Protein AF-A0A7X8CKT9-F1 (afdb_monomer_lite)

Structure (mmCIF, N/CA/C/O backbone):
data_AF-A0A7X8CKT9-F1
#
_entry.id   AF-A0A7X8CKT9-F1
#
loop_
_atom_site.group_PDB
_atom_site.id
_atom_site.type_symbol
_atom_site.label_atom_id
_atom_site.label_alt_id
_atom_site.label_comp_id
_atom_site.label_asym_id
_atom_site.label_entity_id
_atom_site.label_seq_id
_atom_site.pdbx_PDB_ins_code
_atom_site.Cartn_x
_atom_site.Cartn_y
_atom_site.Cartn_z
_atom_site.occupancy
_atom_site.B_iso_or_equiv
_atom_site.auth_seq_id
_atom_site.auth_comp_id
_atom_site.auth_asym_id
_atom_site.auth_atom_id
_atom_site.pdbx_PDB_model_num
ATOM 1 N N . MET A 1 1 ? -47.509 5.302 23.710 1.00 41.81 1 MET A N 1
ATOM 2 C CA . MET A 1 1 ? -47.074 4.457 22.577 1.00 41.81 1 MET A CA 1
ATOM 3 C C . MET A 1 1 ? -45.612 4.767 22.281 1.00 41.81 1 MET A C 1
ATOM 5 O O . MET A 1 1 ? -45.309 5.883 21.890 1.00 41.81 1 MET A O 1
ATOM 9 N N . LYS A 1 2 ? -44.707 3.824 22.575 1.00 37.41 2 LYS A N 1
ATOM 10 C CA . LYS A 1 2 ? -43.272 3.888 22.249 1.00 37.41 2 LYS A CA 1
ATOM 11 C C . LYS A 1 2 ? -43.080 3.537 20.775 1.00 37.41 2 LYS A C 1
ATOM 13 O O . LYS A 1 2 ? -43.557 2.476 20.388 1.00 37.41 2 LYS A O 1
ATOM 18 N N . LYS A 1 3 ? -42.299 4.315 20.022 1.00 42.06 3 LYS A N 1
ATOM 19 C CA . LYS A 1 3 ? -41.319 3.765 19.072 1.00 42.06 3 LYS A CA 1
ATOM 20 C C . LYS A 1 3 ? -40.050 4.603 19.148 1.00 42.06 3 LYS A C 1
ATOM 22 O O . LYS A 1 3 ? -40.087 5.823 19.230 1.00 42.06 3 LYS A O 1
ATOM 27 N N . ILE A 1 4 ? -38.966 3.868 19.292 1.00 45.38 4 ILE A N 1
ATOM 28 C CA . ILE A 1 4 ? -37.686 4.237 19.869 1.00 45.38 4 ILE A CA 1
ATOM 29 C C . ILE A 1 4 ? -36.762 4.490 18.683 1.00 45.38 4 ILE A C 1
ATOM 31 O O . ILE A 1 4 ? -36.814 3.750 17.701 1.00 45.38 4 ILE A O 1
ATOM 35 N N . ILE A 1 5 ? -35.976 5.558 18.759 1.00 50.06 5 ILE A N 1
ATOM 36 C CA . ILE A 1 5 ? -35.013 5.973 17.740 1.00 50.06 5 ILE A CA 1
ATOM 37 C C . ILE A 1 5 ? -34.065 4.795 17.482 1.00 50.06 5 ILE A C 1
ATOM 39 O O . ILE A 1 5 ? -33.365 4.346 18.388 1.00 50.06 5 ILE A O 1
ATOM 43 N N . SER A 1 6 ? -34.088 4.265 16.258 1.00 43.44 6 SER A N 1
ATOM 44 C CA . SER A 1 6 ? -33.164 3.229 15.804 1.00 43.44 6 SER A CA 1
ATOM 45 C C . SER A 1 6 ? -31.809 3.887 15.547 1.00 43.44 6 SER A C 1
ATOM 47 O O . SER A 1 6 ? -31.491 4.303 14.438 1.00 43.44 6 SER A O 1
ATOM 49 N N . GLY A 1 7 ? -31.044 4.072 16.621 1.00 42.84 7 GLY A N 1
ATOM 50 C CA . GLY A 1 7 ? -29.620 4.350 16.539 1.00 42.84 7 GLY A CA 1
ATOM 51 C C . GLY A 1 7 ? -28.903 3.038 16.263 1.00 42.84 7 GLY A C 1
ATOM 52 O O . GLY A 1 7 ? -28.793 2.196 17.152 1.00 42.84 7 GLY A O 1
ATOM 53 N N . ILE A 1 8 ? -28.446 2.846 15.027 1.00 44.16 8 ILE A N 1
ATOM 54 C CA . ILE A 1 8 ? -27.506 1.778 14.692 1.00 44.16 8 ILE A CA 1
ATOM 55 C C . ILE A 1 8 ? -26.189 2.141 15.379 1.00 44.16 8 ILE A C 1
ATOM 57 O O . ILE A 1 8 ? -25.447 3.010 14.928 1.00 44.16 8 ILE A O 1
ATOM 61 N N . ALA A 1 9 ? -25.930 1.506 16.518 1.00 40.03 9 ALA A N 1
ATOM 62 C CA . ALA A 1 9 ? -24.627 1.523 17.154 1.00 40.03 9 ALA A CA 1
ATOM 63 C C . ALA A 1 9 ? -23.676 0.687 16.286 1.00 40.03 9 ALA A C 1
ATOM 65 O O . ALA A 1 9 ? -23.673 -0.541 16.356 1.00 40.03 9 ALA A O 1
ATOM 66 N N . VAL A 1 10 ? -22.896 1.350 15.433 1.00 43.81 10 VAL A N 1
ATOM 67 C CA . VAL A 1 10 ? -21.752 0.723 14.766 1.00 43.81 10 VAL A CA 1
ATOM 68 C C . VAL A 1 10 ? -20.686 0.517 15.837 1.00 43.81 10 VAL A C 1
ATOM 70 O O . VAL A 1 10 ? -20.044 1.464 16.291 1.00 43.81 10 VAL A O 1
ATOM 73 N N . ALA A 1 11 ? -20.551 -0.723 16.299 1.00 42.00 11 ALA A N 1
ATOM 74 C CA . ALA A 1 11 ? -19.509 -1.125 17.227 1.00 42.00 11 ALA A CA 1
ATOM 75 C C . ALA A 1 11 ? -18.151 -1.071 16.509 1.00 42.00 11 ALA A C 1
ATOM 77 O O . ALA A 1 11 ? -17.746 -2.014 15.835 1.00 42.00 11 ALA A O 1
ATOM 78 N N . LEU A 1 12 ? -17.456 0.059 16.639 1.00 37.75 12 LEU A N 1
ATOM 79 C CA . LEU A 1 12 ? -16.061 0.213 16.237 1.00 37.75 12 LEU A CA 1
ATOM 80 C C . LEU A 1 12 ? -15.189 -0.502 17.277 1.00 37.75 12 LEU A C 1
ATOM 82 O O . LEU A 1 12 ? -14.759 0.074 18.276 1.00 37.75 12 LEU A O 1
ATOM 86 N N . LEU A 1 13 ? -14.986 -1.803 17.070 1.00 35.91 13 LEU A N 1
ATOM 87 C CA . LEU A 1 13 ? -14.048 -2.602 17.849 1.00 35.91 13 LEU A CA 1
ATOM 88 C C . LEU A 1 13 ? -12.623 -2.256 17.389 1.00 35.91 13 LEU A C 1
ATOM 90 O O . LEU A 1 13 ? -12.049 -2.920 16.531 1.00 35.91 13 LEU A O 1
ATOM 94 N N . VAL A 1 14 ? -12.056 -1.183 17.941 1.00 39.97 14 VAL A N 1
ATOM 95 C CA . VAL A 1 14 ? -10.641 -0.836 17.755 1.00 39.97 14 VAL A CA 1
ATOM 96 C C . VAL A 1 14 ? -9.810 -1.814 18.581 1.00 39.97 14 VAL A C 1
ATOM 98 O O . VAL A 1 14 ? -9.536 -1.596 19.761 1.00 39.97 14 VAL A O 1
ATOM 101 N N . VAL A 1 15 ? -9.430 -2.935 17.972 1.00 40.66 15 VAL A N 1
ATOM 102 C CA . VAL A 1 15 ? -8.446 -3.847 18.554 1.00 40.66 15 VAL A CA 1
ATOM 103 C C . VAL A 1 15 ? -7.066 -3.227 18.335 1.00 40.66 15 VAL A C 1
ATOM 105 O O . VAL A 1 15 ? -6.437 -3.414 17.297 1.00 40.66 15 VAL A O 1
ATOM 108 N N . LEU A 1 16 ? -6.588 -2.477 19.330 1.00 36.25 16 LEU A N 1
ATOM 109 C CA . LEU A 1 16 ? -5.191 -2.051 19.459 1.00 36.25 16 LEU A CA 1
ATOM 110 C C . LEU A 1 16 ? -4.305 -3.283 19.721 1.00 36.25 16 LEU A C 1
ATOM 112 O O . LEU A 1 16 ? -3.798 -3.496 20.820 1.00 36.25 16 LEU A O 1
ATOM 116 N N . MET A 1 17 ? -4.124 -4.132 18.708 1.00 39.31 17 MET A N 1
ATOM 117 C CA . MET A 1 17 ? -3.050 -5.117 18.715 1.00 39.31 17 MET A CA 1
ATOM 118 C C . MET A 1 17 ? -1.755 -4.386 18.388 1.00 39.31 17 MET A C 1
ATOM 120 O O . MET A 1 17 ? -1.387 -4.195 17.230 1.00 39.31 17 MET A O 1
ATOM 124 N N . VAL A 1 18 ? -1.043 -4.001 19.444 1.00 42.16 18 VAL A N 1
ATOM 125 C CA . VAL A 1 18 ? 0.368 -3.617 19.393 1.00 42.16 18 VAL A CA 1
ATOM 126 C C . VAL A 1 18 ? 1.175 -4.885 19.082 1.00 42.16 18 VAL A C 1
ATOM 128 O O . VAL A 1 18 ? 1.842 -5.456 19.939 1.00 42.16 18 VAL A O 1
ATOM 131 N N . SER A 1 19 ? 1.032 -5.423 17.867 1.00 39.50 19 SER A N 1
ATOM 132 C CA . SER A 1 19 ? 1.784 -6.598 17.439 1.00 39.50 19 SER A CA 1
ATOM 133 C C . SER A 1 19 ? 3.228 -6.162 17.240 1.00 39.50 19 SER A C 1
ATOM 135 O O . SER A 1 19 ? 3.529 -5.445 16.286 1.00 39.50 19 SER A O 1
ATOM 137 N N . SER A 1 20 ? 4.100 -6.561 18.160 1.00 39.03 20 SER A N 1
ATOM 138 C CA . SER A 1 20 ? 5.540 -6.355 18.079 1.00 39.03 20 SER A CA 1
ATOM 139 C C . SER A 1 20 ? 6.050 -6.789 16.703 1.00 39.03 20 SER A C 1
ATOM 141 O O . SER A 1 20 ? 5.906 -7.948 16.313 1.00 39.03 20 SER A O 1
ATOM 143 N N . PHE A 1 21 ? 6.622 -5.847 15.956 1.00 41.81 21 PHE A N 1
ATOM 144 C CA . PHE A 1 21 ? 7.264 -6.084 14.667 1.00 41.81 21 PHE A CA 1
ATOM 145 C C . PHE A 1 21 ? 8.566 -6.879 14.869 1.00 41.81 21 PHE A C 1
ATOM 147 O O . PHE A 1 21 ? 9.662 -6.326 14.846 1.00 41.81 21 PHE A O 1
ATOM 154 N N . ALA A 1 22 ? 8.469 -8.185 15.112 1.00 38.22 22 ALA A N 1
ATOM 155 C CA . ALA A 1 22 ? 9.623 -9.077 15.099 1.00 38.22 22 ALA A CA 1
ATOM 156 C C . ALA A 1 22 ? 9.833 -9.598 13.668 1.00 38.22 22 ALA A C 1
ATOM 158 O O . ALA A 1 22 ? 9.347 -10.663 13.295 1.00 38.22 22 ALA A O 1
ATOM 159 N N . PHE A 1 23 ? 10.534 -8.818 12.841 1.00 44.97 23 PHE A N 1
ATOM 160 C CA . PHE A 1 23 ? 10.915 -9.235 11.492 1.00 44.97 23 PHE A CA 1
ATOM 161 C C . PHE A 1 23 ? 12.215 -10.043 11.516 1.00 44.97 23 PHE A C 1
ATOM 163 O O . PHE A 1 23 ? 13.302 -9.488 11.683 1.00 44.97 23 PHE A O 1
ATOM 170 N N . ALA A 1 24 ? 12.121 -11.346 11.252 1.00 37.41 24 ALA A N 1
ATOM 171 C CA . ALA A 1 24 ? 13.256 -12.121 10.769 1.00 37.41 24 ALA A CA 1
ATOM 172 C C . ALA A 1 24 ? 13.539 -11.709 9.311 1.00 37.41 24 ALA A C 1
ATOM 174 O O . ALA A 1 24 ? 12.88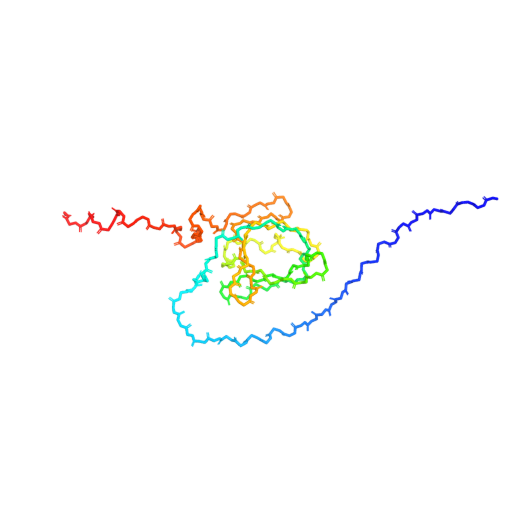7 -12.175 8.380 1.00 37.41 24 ALA A O 1
ATOM 175 N N . ARG A 1 25 ? 14.481 -10.781 9.101 1.00 42.09 25 ARG A N 1
ATOM 176 C CA . ARG A 1 25 ? 14.961 -10.417 7.758 1.00 42.09 25 ARG A CA 1
ATOM 177 C C . ARG A 1 25 ? 15.998 -11.452 7.313 1.00 42.09 25 ARG A C 1
ATOM 179 O O . ARG A 1 25 ? 17.133 -11.422 7.785 1.00 42.09 25 ARG A O 1
ATOM 186 N N . SER A 1 26 ? 15.613 -12.360 6.416 1.00 32.38 26 SER A N 1
ATOM 187 C CA . SER A 1 26 ? 16.568 -13.227 5.718 1.00 32.38 26 SER A CA 1
ATOM 188 C C . SER A 1 26 ? 17.513 -12.358 4.880 1.00 32.38 26 SER A C 1
ATOM 190 O O . SER A 1 26 ? 17.081 -11.622 3.993 1.00 32.38 26 SER A O 1
ATOM 192 N N . ARG A 1 27 ? 18.808 -12.389 5.213 1.00 44.75 27 ARG A N 1
ATOM 193 C CA . ARG A 1 27 ? 19.896 -11.825 4.404 1.00 44.75 27 ARG A CA 1
ATOM 194 C C . ARG A 1 27 ? 20.206 -12.825 3.290 1.00 44.75 27 ARG A C 1
ATOM 196 O O . ARG A 1 27 ? 20.921 -13.792 3.531 1.00 44.75 27 ARG A O 1
ATOM 203 N N . GLY A 1 28 ? 19.701 -12.580 2.089 1.00 32.78 28 GLY A N 1
ATOM 204 C CA . GLY A 1 28 ? 20.061 -13.361 0.909 1.00 32.78 28 GLY A CA 1
ATOM 205 C C . GLY A 1 28 ? 19.363 -12.840 -0.340 1.00 32.78 28 GLY A C 1
ATOM 206 O O . GLY A 1 28 ? 18.144 -12.812 -0.384 1.00 32.78 28 GLY A O 1
ATOM 207 N N . ASP A 1 29 ? 20.175 -12.442 -1.314 1.00 36.53 29 ASP A N 1
ATOM 208 C CA . ASP A 1 29 ? 19.874 -12.048 -2.694 1.00 36.53 29 ASP A CA 1
ATOM 209 C C . ASP A 1 29 ? 19.406 -10.613 -3.006 1.00 36.53 29 ASP A C 1
ATOM 211 O O . ASP A 1 29 ? 18.357 -10.097 -2.621 1.00 36.53 29 ASP A O 1
ATOM 215 N N . GLN A 1 30 ? 20.282 -9.953 -3.767 1.00 35.81 30 GLN A N 1
ATOM 216 C CA . GLN A 1 30 ? 20.227 -8.581 -4.244 1.00 35.81 30 GLN A CA 1
ATOM 217 C C . GLN A 1 30 ? 19.150 -8.407 -5.320 1.00 35.81 30 GLN A C 1
ATOM 219 O O . GLN A 1 30 ? 19.448 -8.336 -6.503 1.00 35.81 30 GLN A O 1
ATOM 224 N N . ASN A 1 31 ? 17.897 -8.244 -4.910 1.00 42.47 31 ASN A N 1
ATOM 225 C CA . ASN A 1 31 ? 16.926 -7.462 -5.668 1.00 42.47 31 ASN A CA 1
ATOM 226 C C . ASN A 1 31 ? 16.103 -6.652 -4.671 1.00 42.47 31 ASN A C 1
ATOM 228 O O . ASN A 1 31 ? 15.096 -7.127 -4.155 1.00 42.47 31 ASN A O 1
ATOM 232 N N . TYR A 1 32 ? 16.512 -5.406 -4.412 1.00 44.66 32 TYR A N 1
ATOM 233 C CA . TYR A 1 32 ? 15.867 -4.512 -3.433 1.00 44.66 32 TYR A CA 1
ATOM 234 C C . TYR A 1 32 ?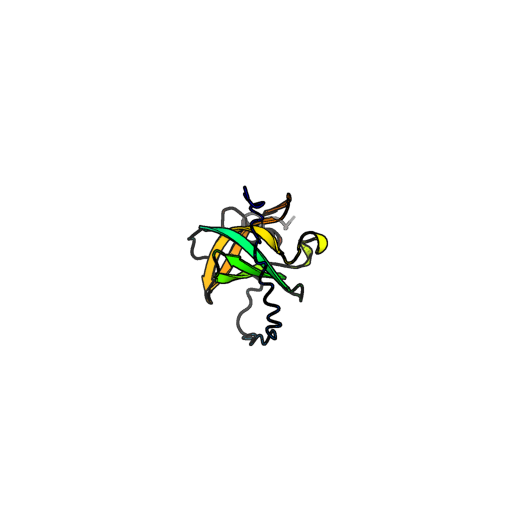 14.356 -4.269 -3.683 1.00 44.66 32 TYR A C 1
ATOM 236 O O . TYR A 1 32 ? 13.681 -3.690 -2.833 1.00 44.66 32 TYR A O 1
ATOM 244 N N . TYR A 1 33 ? 13.826 -4.726 -4.828 1.00 55.78 33 TYR A N 1
ATOM 245 C CA . TYR A 1 33 ? 12.438 -4.574 -5.276 1.00 55.78 33 TYR A CA 1
ATOM 246 C C . TYR A 1 33 ? 11.831 -5.860 -5.895 1.00 55.78 33 TYR A C 1
ATOM 248 O O . TYR A 1 33 ? 10.746 -5.806 -6.471 1.00 55.78 33 TYR A O 1
ATOM 256 N N . GLY A 1 34 ? 12.538 -6.999 -5.836 1.00 57.41 34 GLY A N 1
ATOM 257 C CA . GLY A 1 34 ? 12.354 -8.151 -6.735 1.00 57.41 34 GLY A CA 1
ATOM 258 C C . GLY A 1 34 ? 11.530 -9.314 -6.200 1.00 57.41 34 GLY A C 1
ATOM 259 O O . GLY A 1 34 ? 11.958 -10.459 -6.325 1.00 57.41 34 GLY A O 1
ATOM 260 N N . ARG A 1 35 ? 10.347 -9.054 -5.635 1.00 72.38 35 ARG A N 1
ATOM 261 C CA . ARG A 1 35 ? 9.379 -10.150 -5.484 1.00 72.38 35 ARG A CA 1
ATOM 262 C C . ARG A 1 35 ? 8.887 -10.544 -6.877 1.00 72.38 35 ARG A C 1
ATOM 264 O O . ARG A 1 35 ? 8.489 -9.675 -7.654 1.00 72.38 35 ARG A O 1
ATOM 271 N N . GLN A 1 36 ? 8.932 -11.836 -7.189 1.00 80.19 36 GLN A N 1
ATOM 272 C CA . GLN A 1 36 ? 8.411 -12.343 -8.452 1.00 80.19 36 GLN A CA 1
ATOM 273 C C . GLN A 1 36 ? 6.890 -12.176 -8.476 1.00 80.19 36 GLN A C 1
ATOM 275 O O . GLN A 1 36 ? 6.184 -12.677 -7.600 1.00 80.19 36 GLN A O 1
ATOM 280 N N . LEU A 1 37 ? 6.420 -11.443 -9.479 1.00 83.75 37 LEU A N 1
ATOM 281 C CA . LEU A 1 37 ? 5.007 -11.250 -9.767 1.00 83.75 37 LEU A CA 1
ATOM 282 C C . LEU A 1 37 ? 4.400 -12.551 -10.302 1.00 83.75 37 LEU A C 1
ATOM 284 O O . LEU A 1 37 ? 5.065 -13.314 -11.007 1.00 83.75 37 LEU A O 1
ATOM 288 N N . THR A 1 38 ? 3.143 -12.809 -9.955 1.00 86.19 38 THR A N 1
ATOM 289 C CA . THR A 1 38 ? 2.410 -14.008 -10.391 1.00 86.19 38 THR A CA 1
ATOM 290 C C . THR A 1 38 ? 1.615 -13.761 -11.675 1.00 86.19 38 THR A C 1
ATOM 292 O O . THR A 1 38 ? 1.241 -14.715 -12.352 1.00 86.19 38 THR A O 1
ATOM 295 N N . GLY A 1 39 ? 1.357 -12.491 -12.010 1.00 84.94 39 GLY A N 1
ATOM 296 C CA . GLY A 1 39 ? 0.482 -12.066 -13.102 1.00 84.94 39 GLY A CA 1
ATOM 297 C C . GLY A 1 39 ? -1.009 -12.181 -12.770 1.00 84.94 39 GLY A C 1
ATOM 298 O O . GLY A 1 39 ? -1.847 -11.979 -13.647 1.00 84.94 39 GLY A O 1
ATOM 299 N N . LYS A 1 40 ? -1.366 -12.519 -11.524 1.00 89.94 40 LYS A N 1
ATOM 300 C CA . LYS A 1 40 ? -2.758 -12.682 -11.092 1.00 89.94 40 LYS A CA 1
ATOM 301 C C . LYS A 1 40 ? -3.244 -11.426 -10.378 1.00 89.94 40 LYS A C 1
ATOM 303 O O . LYS A 1 40 ? -3.314 -11.380 -9.149 1.00 89.94 40 LYS A O 1
ATOM 308 N N . THR A 1 41 ? -3.613 -10.426 -11.169 1.00 94.12 41 THR A N 1
ATOM 309 C CA . THR A 1 41 ? -4.157 -9.167 -10.659 1.00 94.12 41 THR A CA 1
ATOM 310 C C . THR A 1 41 ? -5.546 -9.359 -10.050 1.00 94.12 41 THR A C 1
ATOM 312 O O . THR A 1 41 ? -6.393 -10.065 -10.600 1.00 94.12 41 THR A O 1
ATOM 315 N N . ILE A 1 42 ? -5.771 -8.720 -8.906 1.00 96.12 42 ILE A N 1
ATOM 316 C CA . ILE A 1 42 ? -7.033 -8.655 -8.178 1.00 96.12 42 ILE A CA 1
ATOM 317 C C . ILE A 1 42 ? -7.241 -7.245 -7.619 1.00 96.12 42 ILE A C 1
ATOM 319 O O . ILE A 1 42 ? -6.278 -6.550 -7.278 1.00 96.12 42 ILE A O 1
ATOM 323 N N . ASP A 1 43 ? -8.509 -6.878 -7.464 1.00 97.62 43 ASP A N 1
ATOM 324 C CA . ASP A 1 43 ? -8.930 -5.644 -6.810 1.00 97.62 43 ASP A CA 1
ATOM 325 C C . ASP A 1 43 ? -9.443 -5.949 -5.403 1.00 97.62 43 ASP A C 1
ATOM 327 O O . ASP A 1 43 ? -10.260 -6.851 -5.206 1.00 97.62 43 ASP A O 1
ATOM 331 N N . LEU A 1 44 ? -8.959 -5.196 -4.420 1.00 97.12 44 LEU A N 1
ATOM 332 C CA . LEU A 1 44 ? -9.350 -5.295 -3.019 1.00 97.12 44 LEU A CA 1
ATOM 333 C C . LEU A 1 44 ? -9.759 -3.915 -2.505 1.00 97.12 44 LEU A C 1
ATOM 335 O O . LEU A 1 44 ? -9.268 -2.884 -2.960 1.00 97.12 44 LEU A O 1
ATOM 339 N N . SER A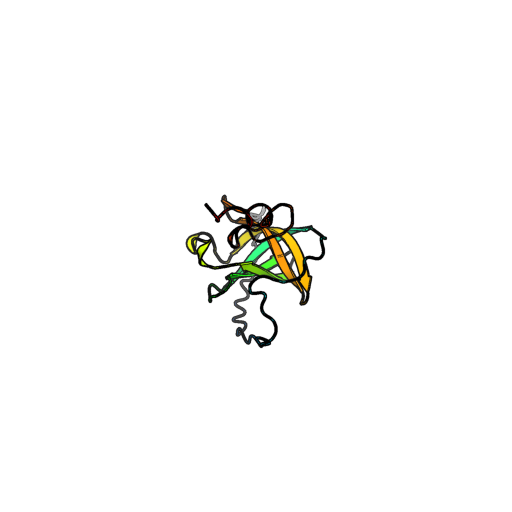 1 45 ? -10.644 -3.879 -1.519 1.00 97.25 45 SER A N 1
ATOM 340 C CA . SER A 1 45 ? -10.908 -2.672 -0.738 1.00 97.25 45 SER A CA 1
ATOM 341 C C . SER A 1 45 ? -10.949 -3.035 0.733 1.00 97.25 45 SER A C 1
ATOM 343 O O . SER A 1 45 ? -11.372 -4.128 1.098 1.00 97.25 45 SER A O 1
ATOM 345 N N . GLY A 1 46 ? -10.463 -2.135 1.574 1.00 97.06 46 GLY A N 1
ATOM 346 C CA . GLY A 1 46 ? -10.323 -2.414 2.990 1.00 97.06 46 GLY A CA 1
ATOM 347 C C . GLY A 1 46 ? -10.058 -1.170 3.814 1.00 97.06 46 GLY A C 1
ATOM 348 O O . GLY A 1 46 ? -10.159 -0.042 3.333 1.00 97.06 46 GLY A O 1
ATOM 349 N N . THR A 1 47 ? -9.723 -1.389 5.080 1.00 97.75 47 THR A N 1
ATOM 350 C CA . THR A 1 47 ? -9.429 -0.322 6.041 1.00 97.75 47 THR A CA 1
ATOM 351 C C . THR A 1 47 ? -8.018 -0.467 6.590 1.00 97.75 47 THR A C 1
ATOM 353 O O . THR A 1 47 ? -7.601 -1.560 6.970 1.00 97.75 47 THR A O 1
ATOM 356 N N . ILE A 1 48 ? -7.267 0.633 6.642 1.00 96.62 48 ILE A N 1
ATOM 357 C CA . ILE A 1 48 ? -5.899 0.641 7.170 1.00 96.62 48 ILE A CA 1
ATOM 358 C C . ILE A 1 48 ? -5.932 0.403 8.684 1.00 96.62 48 ILE A C 1
ATOM 360 O O . ILE A 1 48 ? -6.540 1.170 9.423 1.00 96.62 48 ILE A O 1
ATOM 364 N N . GLN A 1 49 ? -5.235 -0.627 9.154 1.00 97.00 49 GLN A N 1
ATOM 365 C CA . GLN A 1 49 ? -5.140 -0.990 10.572 1.00 97.00 49 GLN A CA 1
ATOM 366 C C . GLN A 1 49 ? -3.802 -0.584 11.199 1.00 97.00 49 GLN A C 1
ATOM 368 O O . GLN A 1 49 ? -3.738 -0.255 12.380 1.00 97.00 49 GLN A O 1
ATOM 373 N N . ALA A 1 50 ? -2.717 -0.602 10.421 1.00 94.44 50 ALA A N 1
ATOM 374 C CA . ALA A 1 50 ? -1.392 -0.192 10.878 1.00 94.44 50 ALA A CA 1
ATOM 375 C C . ALA A 1 50 ? -0.551 0.331 9.713 1.00 94.44 50 ALA A C 1
ATOM 377 O O . ALA A 1 50 ? -0.749 -0.086 8.571 1.00 94.44 50 ALA A O 1
ATOM 378 N N . ILE A 1 51 ? 0.397 1.217 10.020 1.00 92.38 51 ILE A N 1
ATOM 379 C CA . ILE A 1 51 ? 1.318 1.818 9.053 1.00 92.38 51 ILE A CA 1
ATOM 380 C C . ILE A 1 51 ? 2.724 1.792 9.656 1.00 92.38 51 ILE A C 1
ATOM 382 O O . ILE A 1 51 ? 2.922 2.267 10.774 1.00 92.38 51 ILE A O 1
ATOM 386 N N . ASP A 1 52 ? 3.689 1.257 8.915 1.00 90.56 52 ASP A N 1
ATOM 387 C CA . ASP A 1 52 ? 5.112 1.273 9.242 1.00 90.56 52 ASP A CA 1
ATOM 388 C C . ASP A 1 52 ? 5.874 2.042 8.154 1.00 90.56 52 ASP A C 1
ATOM 390 O O . ASP A 1 52 ? 5.962 1.617 7.001 1.00 90.56 52 ASP A O 1
ATOM 394 N N . PHE A 1 53 ? 6.421 3.198 8.534 1.00 85.94 53 PHE A N 1
ATOM 395 C CA . PHE A 1 53 ? 7.232 4.058 7.668 1.00 85.94 53 PHE A CA 1
ATOM 396 C C . PHE A 1 53 ? 8.739 3.769 7.774 1.00 85.94 53 PHE A C 1
ATOM 398 O O . PHE A 1 53 ? 9.548 4.525 7.227 1.00 85.94 53 PHE A O 1
ATOM 405 N N . THR A 1 54 ? 9.145 2.713 8.488 1.00 82.62 54 THR A N 1
ATOM 406 C CA . THR A 1 54 ? 10.555 2.368 8.692 1.00 82.62 54 THR A CA 1
ATOM 407 C C . THR A 1 54 ? 11.221 2.034 7.353 1.00 82.62 54 THR A C 1
ATOM 409 O O . THR A 1 54 ? 10.844 1.061 6.700 1.00 82.62 54 THR A O 1
ATOM 412 N N . PRO A 1 55 ? 12.260 2.778 6.927 1.00 75.31 55 PRO A N 1
ATOM 413 C CA . PRO A 1 55 ? 12.965 2.484 5.684 1.00 75.31 55 PRO A CA 1
ATOM 414 C C . PRO A 1 55 ? 13.487 1.033 5.630 1.00 75.31 55 PRO A C 1
ATOM 416 O O . PRO A 1 55 ? 13.878 0.467 6.659 1.00 75.31 55 PRO A O 1
ATOM 419 N N . PRO A 1 56 ? 13.571 0.415 4.436 1.00 73.31 56 PRO A N 1
ATOM 420 C CA . PRO A 1 56 ? 13.546 1.048 3.113 1.00 73.31 56 PRO A CA 1
ATOM 421 C C . PRO A 1 56 ? 12.176 1.117 2.415 1.00 73.31 56 PRO A C 1
ATOM 423 O O . PRO A 1 56 ? 12.085 1.795 1.393 1.00 73.31 56 PRO A O 1
ATOM 426 N N . GLN A 1 57 ? 11.140 0.442 2.917 1.00 78.56 57 GLN A N 1
ATOM 427 C CA . GLN A 1 57 ? 9.820 0.355 2.278 1.00 78.56 57 GLN A CA 1
ATOM 428 C C . GLN A 1 57 ? 8.712 0.645 3.291 1.00 78.56 57 GLN A C 1
ATOM 430 O O . GLN A 1 57 ? 8.852 0.284 4.453 1.00 78.56 57 GLN A O 1
ATOM 435 N N . ILE A 1 58 ? 7.623 1.269 2.842 1.00 85.25 58 ILE A N 1
ATOM 436 C CA . ILE A 1 58 ? 6.408 1.390 3.642 1.00 85.25 58 ILE A CA 1
ATOM 437 C C . ILE A 1 58 ? 5.661 0.069 3.599 1.00 85.25 58 ILE A C 1
ATOM 439 O O . ILE A 1 58 ? 5.405 -0.492 2.528 1.00 85.25 58 ILE A O 1
ATOM 443 N N . GLU A 1 59 ? 5.252 -0.363 4.779 1.00 91.00 59 GLU A N 1
ATOM 444 C CA . GLU A 1 59 ? 4.350 -1.478 4.973 1.00 91.00 59 GLU A CA 1
ATOM 445 C C . GLU A 1 59 ? 3.071 -0.986 5.647 1.00 91.00 59 GLU A C 1
ATOM 447 O O . GLU A 1 59 ? 3.117 -0.243 6.627 1.00 91.00 59 GLU A O 1
ATOM 452 N N . ILE A 1 60 ? 1.919 -1.419 5.143 1.00 94.31 60 ILE A N 1
ATOM 453 C CA . ILE A 1 60 ? 0.638 -1.216 5.820 1.00 94.31 60 ILE A CA 1
ATOM 454 C C . ILE A 1 60 ? -0.044 -2.556 6.075 1.00 94.31 60 ILE A C 1
ATOM 456 O O . ILE A 1 60 ? 0.113 -3.520 5.321 1.00 94.31 60 ILE A O 1
ATOM 460 N N . LYS A 1 61 ? -0.837 -2.604 7.143 1.00 96.19 61 LYS A N 1
ATOM 461 C CA . LYS A 1 61 ? -1.791 -3.686 7.386 1.00 96.19 61 LYS A CA 1
ATOM 462 C C . LYS A 1 61 ? -3.180 -3.204 7.009 1.00 96.19 61 LYS A C 1
ATOM 464 O O . LYS A 1 61 ? -3.600 -2.154 7.492 1.00 96.19 61 LYS A O 1
ATOM 469 N N . VAL A 1 62 ? -3.883 -3.963 6.178 1.00 96.81 62 VAL A N 1
ATOM 470 C CA . VAL A 1 62 ? -5.231 -3.622 5.701 1.00 96.81 62 VAL A CA 1
ATOM 471 C C . VAL A 1 62 ? -6.188 -4.731 6.097 1.00 96.81 62 VAL A C 1
ATOM 473 O O . VAL A 1 62 ? -5.909 -5.896 5.844 1.00 96.81 62 VAL A O 1
ATOM 476 N N . ASP A 1 63 ? -7.298 -4.379 6.730 1.00 97.38 63 ASP A N 1
ATOM 477 C CA . ASP A 1 63 ? -8.412 -5.296 6.949 1.00 97.38 63 ASP A CA 1
ATOM 478 C C . ASP A 1 63 ? -9.287 -5.336 5.695 1.00 97.38 63 ASP A C 1
ATOM 480 O O . ASP A 1 63 ? -9.835 -4.309 5.288 1.00 97.38 63 ASP A O 1
ATOM 484 N N . VAL A 1 64 ? -9.376 -6.514 5.086 1.00 96.31 64 VAL A N 1
ATOM 485 C CA . VAL A 1 64 ? -10.246 -6.824 3.955 1.00 96.31 64 VAL A CA 1
ATOM 486 C C . VAL A 1 64 ? -11.217 -7.903 4.421 1.00 96.31 64 VAL A C 1
ATOM 488 O O . VAL A 1 64 ? -10.814 -9.045 4.649 1.00 96.31 64 VAL A O 1
ATOM 491 N N . ASP A 1 65 ? -12.485 -7.534 4.595 1.00 93.88 65 ASP A N 1
ATOM 492 C CA . ASP A 1 65 ? -13.575 -8.428 5.012 1.00 93.88 65 ASP A CA 1
ATOM 493 C C . ASP A 1 65 ? -13.279 -9.257 6.282 1.00 93.88 65 ASP A C 1
ATOM 495 O O . ASP A 1 65 ? -13.611 -10.440 6.378 1.00 93.88 65 ASP A O 1
ATOM 499 N N . GLY A 1 66 ? -12.633 -8.645 7.279 1.00 92.38 66 GLY A N 1
ATOM 500 C CA . GLY A 1 66 ? -12.275 -9.277 8.552 1.00 92.38 66 GLY A CA 1
ATOM 501 C C . GLY A 1 66 ? -10.936 -10.017 8.526 1.00 92.38 66 GLY A C 1
ATOM 502 O O . GLY A 1 66 ? -10.543 -10.617 9.532 1.00 92.38 66 GLY A O 1
ATOM 503 N N . LYS A 1 67 ? -10.215 -9.995 7.398 1.00 94.25 67 LYS A N 1
ATOM 504 C CA . LYS A 1 67 ? -8.873 -10.565 7.264 1.00 94.25 67 LYS A CA 1
ATOM 505 C C . LYS A 1 67 ? -7.838 -9.457 7.118 1.00 94.25 67 LYS A C 1
ATOM 507 O O . LYS A 1 67 ? -7.812 -8.732 6.128 1.00 94.25 67 LYS A O 1
ATOM 512 N N . VAL A 1 68 ? -6.899 -9.403 8.062 1.00 95.25 68 VAL A N 1
ATOM 513 C CA . VAL A 1 68 ? -5.769 -8.470 7.999 1.00 95.25 68 VAL A CA 1
ATOM 514 C C . VAL A 1 68 ? -4.687 -9.005 7.063 1.00 95.25 68 VAL A C 1
ATOM 516 O O . VAL A 1 68 ? -4.122 -10.076 7.293 1.00 95.25 68 VAL A O 1
ATOM 519 N N . ILE A 1 69 ? -4.382 -8.238 6.020 1.00 95.31 69 ILE A N 1
ATOM 520 C CA . ILE A 1 69 ? -3.353 -8.534 5.024 1.00 95.31 69 ILE A CA 1
ATOM 521 C C . ILE A 1 69 ? -2.180 -7.566 5.143 1.00 95.31 69 ILE A C 1
ATOM 523 O O . ILE A 1 69 ? -2.324 -6.432 5.603 1.00 95.31 69 ILE A O 1
ATOM 527 N N . LYS A 1 70 ? -1.008 -8.029 4.709 1.00 94.94 70 LYS A N 1
ATOM 528 C CA . LYS A 1 70 ? 0.223 -7.245 4.640 1.00 94.94 70 LYS A CA 1
ATOM 529 C C . LYS A 1 70 ? 0.370 -6.643 3.245 1.00 94.94 70 LYS A C 1
ATOM 531 O O . LYS A 1 70 ? 0.332 -7.394 2.273 1.00 94.94 70 LYS A O 1
ATOM 536 N N . VAL A 1 71 ? 0.586 -5.336 3.149 1.00 94.88 71 VAL A N 1
ATOM 537 C CA . VAL A 1 71 ? 0.748 -4.626 1.875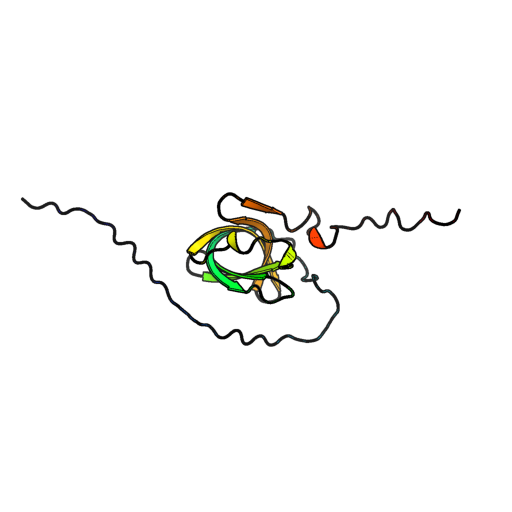 1.00 94.88 71 VAL A CA 1
ATOM 538 C C . VAL A 1 71 ? 2.069 -3.858 1.877 1.00 94.88 71 VAL A C 1
ATOM 540 O O . VAL A 1 71 ? 2.320 -3.065 2.782 1.00 94.88 71 VAL A O 1
ATOM 543 N N . GLU A 1 72 ? 2.908 -4.076 0.865 1.00 92.06 72 GLU A N 1
ATOM 544 C CA . GLU A 1 72 ? 4.178 -3.354 0.687 1.00 92.06 72 GLU A CA 1
ATOM 545 C C . GLU A 1 72 ? 4.024 -2.307 -0.424 1.00 92.06 72 GLU A C 1
ATOM 547 O O . GLU A 1 72 ? 3.769 -2.646 -1.578 1.00 92.06 72 GLU A O 1
ATOM 552 N N . LEU A 1 73 ? 4.186 -1.026 -0.083 1.00 90.38 73 LEU A N 1
ATOM 553 C CA . LEU A 1 73 ? 3.964 0.095 -1.006 1.00 90.38 73 LEU A CA 1
ATOM 554 C C . LEU A 1 73 ? 5.261 0.573 -1.680 1.00 90.38 73 LEU A C 1
ATOM 556 O O . LEU A 1 73 ? 5.253 1.500 -2.475 1.00 90.38 73 LEU A O 1
ATOM 560 N N . GLY A 1 74 ? 6.412 -0.026 -1.386 1.00 86.44 74 GLY A N 1
ATOM 561 C CA . GLY A 1 74 ? 7.689 0.485 -1.889 1.00 86.44 74 GLY A CA 1
ATOM 562 C C . GLY A 1 74 ? 8.212 1.672 -1.067 1.00 86.44 74 GLY A C 1
ATOM 563 O O . GLY A 1 74 ? 7.883 1.797 0.112 1.00 86.44 74 GLY A O 1
ATOM 564 N N . PRO A 1 75 ? 9.121 2.497 -1.609 1.00 85.06 75 PRO A N 1
ATOM 565 C CA . PRO A 1 75 ? 9.956 3.372 -0.797 1.00 85.06 75 PRO A CA 1
ATOM 566 C C . PRO A 1 75 ? 9.203 4.569 -0.212 1.00 85.06 75 PRO A C 1
ATOM 568 O O . PRO A 1 75 ? 8.481 5.276 -0.908 1.00 85.06 75 PRO A O 1
ATOM 571 N N . VAL A 1 76 ? 9.500 4.878 1.055 1.00 79.06 76 VAL A N 1
ATOM 572 C CA . VAL A 1 76 ? 8.868 5.972 1.821 1.00 79.06 76 VAL A CA 1
ATOM 573 C C . VAL A 1 76 ? 8.904 7.337 1.132 1.00 79.06 76 VAL A C 1
ATOM 575 O O . VAL A 1 76 ? 8.000 8.144 1.302 1.00 79.06 76 VAL A O 1
ATOM 578 N N . ARG A 1 77 ? 9.921 7.585 0.300 1.00 81.12 77 ARG A N 1
ATOM 579 C CA . ARG A 1 77 ? 10.123 8.865 -0.396 1.00 81.12 77 ARG A CA 1
ATOM 580 C C . ARG A 1 77 ? 9.050 9.185 -1.442 1.00 81.12 77 ARG A C 1
ATOM 582 O O . ARG A 1 77 ? 9.033 10.310 -1.923 1.00 81.12 77 ARG A O 1
ATOM 589 N N . GLN A 1 78 ? 8.202 8.228 -1.819 1.00 80.88 78 GLN A N 1
ATOM 590 C CA . GLN A 1 78 ? 7.126 8.462 -2.787 1.00 80.88 78 GLN A CA 1
ATOM 591 C C . GLN A 1 78 ? 5.868 9.094 -2.189 1.00 80.88 78 GLN A C 1
ATOM 593 O O . GLN A 1 78 ? 4.954 9.448 -2.930 1.00 80.88 78 GLN A O 1
ATOM 598 N N . TYR A 1 79 ? 5.809 9.224 -0.867 1.00 84.12 79 TYR A N 1
ATOM 599 C CA . TYR A 1 79 ? 4.562 9.446 -0.160 1.00 84.12 79 TYR A CA 1
ATOM 600 C C . TYR A 1 79 ? 4.649 10.647 0.773 1.00 84.12 79 TYR A C 1
ATOM 602 O O . TYR A 1 79 ? 5.676 10.863 1.415 1.00 84.12 79 TYR A O 1
ATOM 610 N N . ASP A 1 80 ? 3.548 11.389 0.897 1.00 87.31 80 ASP A N 1
ATOM 611 C CA . ASP A 1 80 ? 3.341 12.261 2.050 1.00 87.31 80 ASP A CA 1
ATOM 612 C C . ASP A 1 80 ? 2.728 11.405 3.172 1.00 87.31 80 ASP A C 1
ATOM 614 O O . ASP A 1 80 ? 1.638 10.857 2.989 1.00 87.31 80 ASP A O 1
ATOM 618 N N . PRO A 1 81 ? 3.386 11.258 4.338 1.00 85.31 81 PRO A N 1
ATOM 619 C CA . PRO A 1 81 ? 2.838 10.495 5.458 1.00 85.31 81 PRO A CA 1
ATOM 620 C C . PRO A 1 81 ? 1.432 10.933 5.885 1.00 85.31 81 PRO A C 1
ATOM 622 O O . PRO A 1 81 ? 0.687 10.119 6.423 1.00 85.31 81 PRO A O 1
ATOM 625 N N . LYS A 1 82 ? 1.043 12.192 5.627 1.00 89.00 82 LYS A N 1
ATOM 626 C CA . LYS A 1 82 ? -0.300 12.715 5.931 1.00 89.00 82 LYS A CA 1
ATOM 627 C C . LYS A 1 82 ? -1.410 12.049 5.123 1.00 89.00 82 LYS A C 1
ATOM 629 O O . LYS A 1 82 ? -2.566 12.114 5.533 1.00 89.00 82 LYS A O 1
ATOM 634 N N . ASP A 1 83 ? -1.065 11.421 4.001 1.00 88.88 83 ASP A N 1
ATOM 635 C CA . ASP A 1 83 ? -2.020 10.716 3.150 1.00 88.88 83 ASP A CA 1
ATOM 636 C C . ASP A 1 83 ? -2.485 9.391 3.778 1.00 88.88 83 ASP A C 1
ATOM 638 O O . ASP A 1 83 ? -3.505 8.840 3.365 1.00 88.88 83 ASP A O 1
ATOM 642 N N . PHE A 1 84 ? -1.791 8.905 4.815 1.00 89.62 84 PHE A N 1
ATOM 643 C CA . PHE A 1 84 ? -2.103 7.653 5.496 1.00 89.62 84 PHE A CA 1
ATOM 644 C C . PHE A 1 84 ? -2.641 7.904 6.900 1.00 89.62 84 PHE A C 1
ATOM 646 O O . PHE A 1 84 ? -2.014 8.563 7.729 1.00 89.62 84 PHE A O 1
ATOM 653 N N . GLN A 1 85 ? -3.798 7.315 7.191 1.00 93.25 85 GLN A N 1
ATOM 654 C CA . GLN A 1 85 ? -4.414 7.350 8.511 1.00 93.25 85 GLN A CA 1
ATOM 655 C C . GLN A 1 85 ? -4.958 5.964 8.851 1.00 93.25 85 GLN A C 1
ATOM 657 O O . GLN A 1 85 ? -5.576 5.306 8.014 1.00 93.25 85 GLN A O 1
ATOM 662 N N . ILE A 1 86 ? -4.733 5.514 10.086 1.00 95.00 86 ILE A N 1
ATOM 663 C CA . ILE A 1 86 ? -5.390 4.308 10.602 1.00 95.00 86 ILE A CA 1
ATOM 664 C C . ILE A 1 86 ? -6.902 4.566 10.622 1.00 95.00 86 ILE A C 1
ATOM 666 O O . ILE A 1 86 ? -7.346 5.633 11.040 1.00 95.00 86 ILE A O 1
ATOM 670 N N . GLY A 1 87 ? -7.683 3.600 10.148 1.00 95.25 87 GLY A N 1
ATOM 671 C CA . GLY A 1 87 ? -9.127 3.716 9.959 1.00 95.25 87 GLY A CA 1
ATOM 672 C C . GLY A 1 87 ? -9.543 4.280 8.597 1.00 95.25 87 GLY A C 1
ATOM 673 O O . GLY A 1 87 ? -10.731 4.250 8.280 1.00 95.25 87 GLY A O 1
ATOM 674 N N . ALA A 1 88 ? -8.609 4.757 7.767 1.00 95.50 88 ALA A N 1
ATOM 675 C CA . ALA A 1 88 ? -8.940 5.217 6.422 1.00 95.50 88 ALA A CA 1
ATOM 676 C C . ALA A 1 88 ? -9.289 4.045 5.497 1.00 95.50 88 ALA A C 1
ATOM 678 O O . ALA A 1 88 ? -8.678 2.973 5.562 1.00 95.50 88 ALA A O 1
ATOM 679 N N . SER A 1 89 ? -10.250 4.280 4.602 1.00 96.75 89 SER A N 1
ATOM 680 C CA . SER A 1 89 ? -10.557 3.361 3.507 1.00 96.75 89 SER A CA 1
ATOM 681 C C . SER A 1 89 ? -9.469 3.420 2.435 1.00 96.75 89 SER A C 1
ATOM 683 O O . SER A 1 89 ? -8.982 4.499 2.089 1.00 96.75 89 SER A O 1
ATOM 685 N N . ILE A 1 90 ? -9.118 2.260 1.891 1.00 97.25 90 ILE A N 1
ATOM 686 C CA . ILE A 1 90 ? -8.144 2.117 0.811 1.00 97.25 90 ILE A CA 1
ATOM 687 C C . ILE A 1 90 ? -8.651 1.106 -0.219 1.00 97.25 90 ILE A C 1
ATOM 689 O O . ILE A 1 90 ? -9.168 0.048 0.143 1.00 97.25 90 ILE A O 1
ATOM 693 N N . SER A 1 91 ? -8.484 1.427 -1.498 1.00 97.81 91 SER A N 1
ATOM 694 C CA . SER A 1 91 ? -8.695 0.509 -2.619 1.00 97.81 91 SER A CA 1
ATOM 695 C C . SER A 1 91 ? -7.343 0.143 -3.214 1.00 97.81 91 SER A C 1
ATOM 697 O O . SER A 1 91 ? -6.495 1.011 -3.403 1.00 97.81 91 SER A O 1
ATOM 699 N N . LEU A 1 92 ? -7.132 -1.136 -3.487 1.00 97.75 92 LEU A N 1
ATOM 700 C CA . LEU A 1 92 ? -5.871 -1.704 -3.944 1.00 97.75 92 LEU A CA 1
ATOM 701 C C . LEU A 1 92 ? -6.118 -2.491 -5.231 1.00 97.75 92 LEU A C 1
ATOM 703 O O . LEU A 1 92 ? -7.003 -3.341 -5.254 1.00 97.75 92 LEU A O 1
ATOM 707 N N . THR A 1 93 ? -5.285 -2.285 -6.243 1.00 97.44 93 THR A N 1
ATOM 708 C CA . THR A 1 93 ? -5.214 -3.141 -7.434 1.00 97.44 93 THR A CA 1
ATOM 709 C C . THR A 1 93 ? -3.814 -3.721 -7.493 1.00 97.44 93 THR A C 1
ATOM 711 O O . THR A 1 93 ? -2.835 -2.978 -7.474 1.00 97.44 93 THR A O 1
ATOM 714 N N . GLY A 1 94 ? -3.680 -5.042 -7.517 1.00 95.12 94 GLY A N 1
ATOM 715 C CA . GLY A 1 94 ? -2.374 -5.696 -7.435 1.00 95.12 94 GLY A CA 1
ATOM 716 C C . GLY A 1 94 ? -2.490 -7.198 -7.290 1.00 95.12 94 GLY A C 1
ATOM 717 O O . GLY A 1 94 ? -3.462 -7.790 -7.738 1.00 95.12 94 GLY A O 1
ATOM 718 N N . GLU A 1 95 ? -1.512 -7.838 -6.663 1.00 94.38 95 GLU A N 1
ATOM 719 C CA . GLU A 1 95 ? -1.508 -9.294 -6.531 1.00 94.38 95 GLU A CA 1
ATOM 720 C C . GLU A 1 95 ? -0.845 -9.784 -5.246 1.00 94.38 95 GLU A C 1
ATOM 722 O O . GLU A 1 95 ? -0.030 -9.096 -4.628 1.00 94.38 95 GLU A O 1
ATOM 727 N N . TYR A 1 96 ? -1.175 -11.017 -4.864 1.00 93.06 96 TYR A N 1
ATOM 728 C CA . TYR A 1 96 ? -0.428 -11.734 -3.839 1.00 93.06 96 TYR A CA 1
ATOM 729 C C . TYR A 1 96 ? 0.828 -12.353 -4.437 1.00 93.06 96 TYR A C 1
ATOM 731 O O . TYR A 1 96 ? 0.784 -12.986 -5.489 1.00 93.06 96 TYR A O 1
ATOM 739 N N . VAL A 1 97 ? 1.930 -12.234 -3.711 1.00 87.88 97 VAL A N 1
ATOM 740 C CA . VAL A 1 97 ? 3.207 -12.868 -4.042 1.00 87.88 97 VAL A CA 1
ATOM 741 C C . VAL A 1 97 ? 3.617 -13.854 -2.947 1.00 87.88 97 VAL A C 1
ATOM 743 O O . VAL A 1 97 ? 2.862 -14.108 -2.002 1.00 87.88 97 VAL A O 1
ATOM 746 N N . ALA A 1 98 ? 4.808 -14.443 -3.082 1.00 82.00 98 ALA A N 1
ATOM 747 C CA . ALA A 1 98 ? 5.368 -15.335 -2.070 1.00 82.00 98 ALA A CA 1
ATOM 748 C C . ALA A 1 98 ? 5.291 -14.716 -0.658 1.00 82.00 98 ALA A C 1
ATOM 750 O O . ALA A 1 98 ? 5.385 -13.496 -0.488 1.00 82.00 98 ALA A O 1
ATOM 751 N N . ASP A 1 99 ? 5.097 -15.579 0.340 1.00 82.12 99 ASP A N 1
ATOM 752 C CA . ASP A 1 99 ? 4.916 -15.234 1.759 1.00 82.12 99 ASP A CA 1
ATOM 753 C C . ASP A 1 99 ? 3.601 -14.510 2.099 1.00 82.12 99 ASP A C 1
ATOM 755 O O . ASP A 1 99 ? 3.455 -13.956 3.189 1.00 82.12 99 ASP A O 1
ATOM 759 N N . GLY A 1 100 ? 2.622 -14.515 1.186 1.00 84.31 100 GLY A N 1
ATOM 760 C CA . GLY A 1 100 ? 1.290 -13.954 1.436 1.00 84.31 100 GLY A CA 1
ATOM 761 C C . GLY A 1 100 ? 1.261 -12.426 1.504 1.00 84.31 100 GLY A C 1
ATOM 762 O O . GLY A 1 100 ? 0.295 -11.847 2.002 1.00 84.31 100 GLY A O 1
ATOM 763 N N . VAL A 1 101 ? 2.313 -11.773 1.008 1.00 90.50 101 VAL A N 1
ATOM 764 C CA . VAL A 1 101 ? 2.391 -10.317 0.891 1.00 90.50 101 VAL A CA 1
ATOM 765 C C . VAL A 1 101 ? 1.594 -9.864 -0.322 1.00 90.50 101 VAL A C 1
ATOM 767 O O . VAL A 1 101 ? 1.668 -10.480 -1.384 1.00 90.50 101 VAL A O 1
ATOM 770 N N . PHE A 1 102 ? 0.845 -8.779 -0.169 1.00 94.06 102 PHE A N 1
ATOM 771 C CA . PHE A 1 102 ? 0.169 -8.123 -1.272 1.00 94.06 102 PHE A CA 1
ATOM 772 C C . PHE A 1 102 ? 1.045 -7.003 -1.839 1.00 94.06 102 PHE A C 1
ATOM 774 O O . PHE A 1 102 ? 1.523 -6.135 -1.101 1.00 94.06 102 PHE A O 1
ATOM 781 N N . LEU A 1 103 ? 1.244 -7.019 -3.155 1.00 92.62 103 LEU A N 1
ATOM 782 C CA . LEU A 1 103 ? 1.947 -5.980 -3.892 1.00 92.62 103 LEU A CA 1
ATOM 783 C C . LEU A 1 103 ? 0.968 -5.214 -4.784 1.00 92.62 103 LEU A C 1
ATOM 785 O O . LEU A 1 103 ? 0.504 -5.768 -5.783 1.00 92.62 103 LEU A O 1
ATOM 789 N N . PRO A 1 104 ? 0.676 -3.941 -4.469 1.00 94.06 104 PRO A N 1
ATOM 790 C CA . PRO A 1 104 ? -0.138 -3.109 -5.330 1.00 94.06 104 PRO A CA 1
ATOM 791 C C . PRO A 1 104 ? 0.621 -2.718 -6.601 1.00 94.06 104 PRO A C 1
ATOM 793 O O . PRO A 1 104 ? 1.827 -2.447 -6.593 1.00 94.06 104 PRO A O 1
ATOM 796 N N . TYR A 1 105 ? -0.124 -2.678 -7.696 1.00 93.56 105 TYR A N 1
ATOM 797 C CA . TYR A 1 105 ? 0.219 -1.983 -8.932 1.00 93.56 105 TYR A CA 1
ATOM 798 C C . TYR A 1 105 ? -0.242 -0.534 -8.837 1.00 93.56 105 TYR A C 1
ATOM 800 O O . TYR A 1 105 ? 0.490 0.370 -9.225 1.00 93.56 105 TYR A O 1
ATOM 808 N N . SER A 1 106 ? -1.407 -0.327 -8.226 1.00 95.31 106 SER A N 1
ATOM 809 C CA . SER A 1 106 ? -1.914 0.977 -7.847 1.00 95.31 106 SER A CA 1
ATOM 810 C C . SER A 1 106 ? -2.750 0.884 -6.576 1.00 95.31 106 SER A C 1
ATOM 812 O O . SER A 1 106 ? -3.177 -0.194 -6.144 1.00 95.31 106 SER A O 1
ATOM 814 N N . PHE A 1 107 ? -2.959 2.028 -5.938 1.00 95.94 107 PHE A N 1
ATOM 815 C CA . PHE A 1 107 ? -3.926 2.140 -4.860 1.00 95.94 107 PHE A CA 1
ATOM 816 C C . PHE A 1 107 ? -4.551 3.525 -4.810 1.00 95.94 107 PHE A C 1
ATOM 818 O O . PHE A 1 107 ? -3.960 4.516 -5.237 1.00 95.94 107 PHE A O 1
ATOM 825 N N . LYS A 1 108 ? -5.742 3.592 -4.224 1.00 96.38 108 LYS A N 1
ATOM 826 C CA . LYS A 1 108 ? -6.433 4.833 -3.909 1.00 96.38 108 LYS A CA 1
ATOM 827 C C . LYS A 1 108 ? -6.670 4.915 -2.410 1.00 96.38 108 LYS A C 1
ATOM 829 O O . LYS A 1 108 ? -7.277 4.020 -1.830 1.00 96.38 108 LYS A O 1
ATOM 834 N N . VAL A 1 109 ? -6.215 6.000 -1.797 1.00 94.31 109 VAL A N 1
ATOM 835 C CA . VAL A 1 109 ? -6.485 6.337 -0.395 1.00 94.31 109 VAL A CA 1
ATOM 836 C C . VAL A 1 109 ? -6.957 7.784 -0.342 1.00 94.31 109 VAL A C 1
ATOM 838 O O . VAL A 1 109 ? -6.385 8.657 -1.002 1.00 94.31 109 VAL A O 1
ATOM 841 N N . ASN A 1 110 ? -8.034 8.039 0.403 1.00 87.81 110 ASN A N 1
ATOM 842 C CA . ASN A 1 110 ? -8.771 9.303 0.325 1.00 87.81 110 ASN A CA 1
ATOM 843 C C . ASN A 1 110 ? -9.166 9.596 -1.145 1.00 87.81 110 ASN A C 1
ATOM 845 O O . ASN A 1 110 ? -9.735 8.737 -1.822 1.00 87.81 110 ASN A O 1
ATOM 849 N N . ASP A 1 111 ? -8.800 10.769 -1.664 1.00 87.38 111 ASP A N 1
ATOM 850 C CA . ASP A 1 111 ? -9.035 11.182 -3.054 1.00 87.38 111 ASP A CA 1
ATOM 851 C C . ASP A 1 111 ? -7.783 11.100 -3.941 1.00 87.38 111 ASP A C 1
ATOM 853 O O . ASP A 1 111 ? -7.787 11.577 -5.077 1.00 87.38 111 ASP A O 1
ATOM 857 N N . LYS A 1 112 ? -6.702 10.487 -3.446 1.00 92.62 112 LYS A N 1
ATOM 858 C CA . LYS A 1 112 ? -5.436 10.363 -4.174 1.00 92.62 112 LYS A CA 1
ATOM 859 C C . LYS A 1 112 ? -5.243 8.950 -4.700 1.00 92.62 112 LYS A C 1
ATOM 861 O O . LYS A 1 112 ? -5.425 7.976 -3.973 1.00 92.62 112 LYS A O 1
ATOM 866 N N . THR A 1 113 ? -4.837 8.867 -5.963 1.00 94.12 113 THR A N 1
ATOM 867 C CA . THR A 1 113 ? -4.449 7.616 -6.622 1.00 94.12 113 THR A CA 1
ATOM 868 C C . THR A 1 113 ? -2.937 7.593 -6.785 1.00 94.12 113 THR A C 1
ATOM 870 O O . THR A 1 113 ? -2.349 8.585 -7.219 1.00 94.12 113 THR A O 1
ATOM 873 N N . TYR A 1 114 ? -2.324 6.470 -6.435 1.00 93.00 114 TYR A N 1
ATOM 874 C CA . TYR A 1 114 ? -0.896 6.225 -6.563 1.00 93.00 114 TYR A CA 1
ATOM 875 C C . TYR A 1 114 ? -0.681 5.071 -7.526 1.00 93.00 114 TYR A C 1
ATOM 877 O O . TYR A 1 114 ? -1.129 3.955 -7.271 1.00 93.00 114 TYR A O 1
ATOM 885 N N . GLU A 1 115 ? 0.049 5.349 -8.599 1.00 93.31 115 GLU A N 1
ATOM 886 C CA . GLU A 1 115 ? 0.547 4.341 -9.526 1.00 93.31 115 GLU A CA 1
ATOM 887 C C . GLU A 1 115 ? 1.941 3.905 -9.074 1.00 93.31 115 GLU A C 1
ATOM 889 O O . GLU A 1 115 ? 2.853 4.723 -8.919 1.00 93.31 115 GLU A 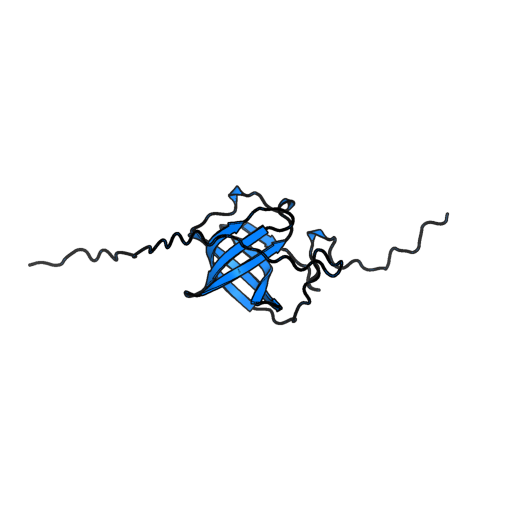O 1
ATOM 894 N N . LEU A 1 116 ? 2.098 2.609 -8.827 1.00 90.25 116 LEU A N 1
ATOM 895 C CA . LEU A 1 116 ? 3.317 2.016 -8.283 1.00 90.25 116 LEU A CA 1
ATOM 896 C C . LEU A 1 116 ? 4.114 1.273 -9.342 1.00 90.25 116 LEU A C 1
ATOM 898 O O . LEU A 1 116 ? 5.347 1.236 -9.271 1.00 90.25 116 LEU A O 1
ATOM 902 N N . ARG A 1 117 ? 3.429 0.677 -10.317 1.00 88.94 117 ARG A N 1
ATOM 903 C CA . ARG A 1 117 ? 4.037 -0.171 -11.339 1.00 88.94 117 ARG A CA 1
ATOM 904 C C . ARG A 1 117 ? 3.538 0.190 -12.728 1.00 88.94 117 ARG A C 1
ATOM 906 O O . ARG A 1 117 ? 2.417 0.656 -12.885 1.00 88.94 117 ARG A O 1
ATOM 913 N N . ASP A 1 118 ? 4.394 -0.011 -13.722 1.00 85.06 118 ASP A N 1
ATOM 914 C CA . ASP A 1 118 ? 4.004 0.097 -15.125 1.00 85.06 118 ASP A CA 1
ATOM 915 C C . ASP A 1 118 ? 3.205 -1.133 -15.597 1.00 85.06 118 ASP A C 1
ATOM 917 O O . ASP A 1 118 ? 2.950 -2.068 -14.835 1.00 85.06 118 ASP A O 1
ATOM 921 N N . ALA A 1 119 ? 2.810 -1.133 -16.873 1.00 83.69 119 ALA A N 1
ATOM 922 C CA . ALA A 1 119 ? 2.030 -2.210 -17.485 1.00 83.69 119 ALA A CA 1
ATOM 923 C C . ALA A 1 119 ? 2.747 -3.574 -17.492 1.00 83.69 119 ALA A C 1
ATOM 925 O O . ALA A 1 119 ? 2.094 -4.610 -17.591 1.00 83.69 119 ALA A O 1
ATOM 926 N N . ASP A 1 120 ? 4.076 -3.580 -17.379 1.00 78.75 120 ASP A N 1
ATOM 927 C CA . ASP A 1 120 ? 4.900 -4.783 -17.293 1.00 78.75 120 ASP A CA 1
ATOM 928 C C . ASP A 1 120 ? 5.159 -5.200 -15.825 1.00 78.75 120 ASP A C 1
ATOM 930 O O . ASP A 1 120 ? 5.875 -6.169 -15.561 1.00 78.75 120 ASP A O 1
ATOM 934 N N . GLY A 1 121 ? 4.591 -4.478 -14.853 1.00 80.12 121 GLY A N 1
ATOM 935 C CA . GLY A 1 121 ? 4.725 -4.751 -13.426 1.00 80.12 121 GLY A CA 1
ATOM 936 C C . GLY A 1 121 ? 6.018 -4.218 -12.798 1.00 80.12 121 GLY A C 1
ATOM 937 O O . GLY A 1 121 ? 6.296 -4.513 -11.628 1.00 80.12 121 GLY A O 1
ATOM 938 N N . TYR A 1 122 ? 6.820 -3.421 -13.510 1.00 83.25 122 TYR A N 1
ATOM 939 C CA . TYR A 1 122 ? 8.049 -2.852 -12.956 1.00 83.25 122 TYR A CA 1
ATOM 940 C C . TYR A 1 122 ? 7.751 -1.629 -12.091 1.00 83.25 122 TYR A C 1
ATOM 942 O O . TYR A 1 122 ? 6.947 -0.783 -12.479 1.00 83.25 122 TYR A O 1
ATOM 950 N N . PRO A 1 123 ? 8.424 -1.474 -10.938 1.00 86.81 123 PRO A N 1
ATOM 951 C CA . PRO A 1 123 ? 8.219 -0.305 -10.102 1.00 86.81 123 PRO A CA 1
ATOM 952 C C . PRO A 1 123 ? 8.609 1.002 -10.796 1.00 86.81 123 PRO A C 1
ATOM 954 O O . PRO A 1 123 ? 9.752 1.170 -11.237 1.00 86.81 123 PRO A O 1
ATOM 957 N N . ILE A 1 124 ? 7.695 1.971 -10.818 1.00 86.69 124 ILE A N 1
ATOM 958 C CA . ILE A 1 124 ? 7.903 3.259 -11.499 1.00 86.69 124 ILE A CA 1
ATOM 959 C C . ILE A 1 124 ? 9.037 4.048 -10.829 1.00 86.69 124 ILE A C 1
ATOM 961 O O . ILE A 1 124 ? 9.864 4.656 -11.508 1.00 86.69 124 ILE A O 1
ATOM 965 N N . TRP A 1 125 ? 9.175 3.961 -9.500 1.00 82.81 125 TRP A N 1
ATOM 966 C CA . TRP A 1 125 ? 10.286 4.597 -8.772 1.00 82.81 125 TRP A CA 1
ATOM 967 C C . TRP A 1 125 ? 11.667 4.040 -9.115 1.00 82.81 125 TRP A C 1
ATOM 969 O O . TRP A 1 125 ? 12.673 4.696 -8.848 1.00 82.81 125 TRP A O 1
ATOM 979 N N . ALA A 1 126 ? 11.741 2.831 -9.673 1.00 81.31 126 ALA A N 1
ATOM 980 C CA . ALA A 1 126 ? 12.992 2.229 -10.123 1.00 81.31 126 ALA A CA 1
ATOM 981 C C . ALA A 1 126 ? 13.337 2.612 -11.579 1.00 81.31 126 ALA A 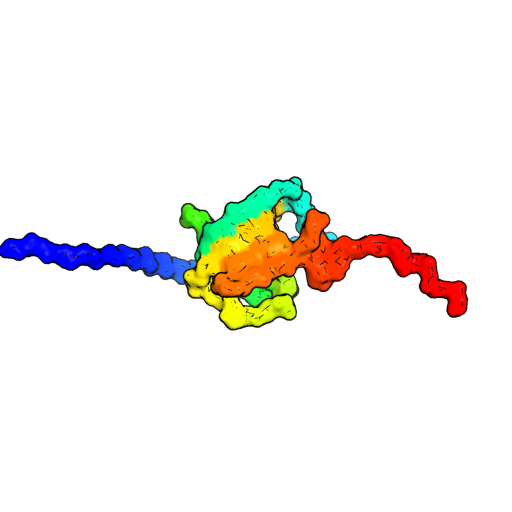C 1
ATOM 983 O O . ALA A 1 126 ? 14.353 2.160 -12.118 1.00 81.31 126 ALA A O 1
ATOM 984 N N . GLY A 1 127 ? 12.522 3.474 -12.200 1.00 73.75 127 GLY A N 1
ATOM 985 C CA . GLY A 1 127 ? 12.630 3.876 -13.599 1.00 73.75 127 GLY A CA 1
ATOM 986 C C . GLY A 1 127 ? 11.828 3.002 -14.565 1.00 73.75 127 GLY A C 1
ATOM 987 O O . GLY A 1 127 ? 12.104 3.072 -15.759 1.00 73.75 127 GLY A O 1
ATOM 988 N N . GLY A 1 128 ? 10.884 2.191 -14.063 1.00 72.12 128 GLY A N 1
ATOM 989 C CA . GLY A 1 128 ? 10.061 1.286 -14.872 1.00 72.12 128 GLY A CA 1
ATOM 990 C C . GLY A 1 128 ? 10.879 0.227 -15.614 1.00 72.12 128 GLY A C 1
ATOM 991 O O . GLY A 1 128 ? 12.065 0.005 -15.329 1.00 72.12 128 GLY A O 1
ATOM 992 N N . LYS A 1 129 ? 10.252 -0.435 -16.587 1.00 73.62 129 LYS A N 1
ATOM 993 C CA . LYS A 1 129 ? 10.956 -1.292 -17.538 1.00 73.62 129 LYS A CA 1
ATOM 994 C C . LYS A 1 129 ? 11.940 -0.440 -18.332 1.00 73.62 129 LYS A C 1
ATOM 996 O O . LYS A 1 129 ? 11.571 0.370 -19.178 1.00 73.62 129 LYS A O 1
ATOM 1001 N N . LYS A 1 130 ? 13.230 -0.615 -18.054 1.00 62.94 130 LYS A N 1
ATOM 1002 C CA . LYS A 1 130 ? 14.278 -0.006 -18.870 1.00 62.94 130 LYS A CA 1
ATOM 1003 C C . LYS A 1 130 ? 14.374 -0.784 -20.169 1.00 62.94 130 LYS A C 1
ATOM 1005 O O . LYS A 1 130 ? 14.978 -1.857 -20.196 1.00 62.94 130 LYS A O 1
ATOM 1010 N N . ASP A 1 131 ? 13.839 -0.222 -21.244 1.00 54.00 131 ASP A N 1
ATOM 1011 C CA . ASP A 1 131 ? 14.225 -0.649 -22.579 1.00 54.00 131 ASP A CA 1
ATOM 1012 C C . ASP A 1 131 ? 15.742 -0.481 -22.695 1.00 54.00 131 ASP A C 1
ATOM 1014 O O . ASP A 1 131 ? 16.301 0.609 -22.559 1.00 54.00 131 ASP A O 1
ATOM 1018 N N . ASN A 1 132 ? 16.447 -1.587 -22.914 1.00 50.91 132 ASN A N 1
ATOM 1019 C CA . ASN A 1 132 ? 17.905 -1.599 -23.034 1.00 50.91 132 ASN A CA 1
ATOM 1020 C C . ASN A 1 132 ? 18.377 -0.966 -24.367 1.00 50.91 132 ASN A C 1
ATOM 1022 O O . ASN A 1 132 ? 19.530 -1.134 -24.759 1.00 50.91 132 ASN A O 1
ATOM 1026 N N . SER A 1 133 ? 17.500 -0.240 -25.071 1.00 52.38 133 SER A N 1
ATOM 1027 C CA . SER A 1 133 ? 17.719 0.337 -26.399 1.00 52.38 133 SER A CA 1
ATOM 1028 C C . SER A 1 133 ? 18.699 1.511 -26.413 1.00 52.38 133 SER A C 1
ATOM 1030 O O . SER A 1 133 ? 19.155 1.886 -27.486 1.00 52.38 133 SER A O 1
ATOM 1032 N N . ASN A 1 134 ? 19.087 2.063 -25.255 1.00 45.53 134 ASN A N 1
ATOM 1033 C CA . ASN A 1 134 ? 19.969 3.236 -25.194 1.00 45.53 134 ASN A CA 1
ATOM 1034 C C . ASN A 1 134 ? 21.353 2.981 -24.564 1.00 45.53 134 ASN A C 1
ATOM 1036 O O . ASN A 1 134 ? 22.024 3.903 -24.103 1.00 45.53 134 ASN A O 1
ATOM 1040 N N . ARG A 1 135 ? 21.812 1.722 -24.544 1.00 45.09 135 ARG A N 1
ATOM 1041 C CA . ARG A 1 135 ? 23.175 1.343 -24.115 1.00 45.09 135 ARG A CA 1
ATOM 1042 C C . ARG A 1 135 ? 24.193 1.295 -25.264 1.00 45.09 135 ARG A C 1
ATOM 1044 O O . ARG A 1 135 ? 25.188 0.585 -25.175 1.00 45.09 135 ARG A O 1
ATOM 1051 N N . GLY A 1 136 ? 23.959 2.057 -26.328 1.00 46.66 136 GLY A N 1
ATOM 1052 C CA . GLY A 1 136 ? 24.814 2.047 -27.510 1.00 46.66 136 GLY A CA 1
ATOM 1053 C C . GLY A 1 136 ? 24.793 3.354 -28.284 1.00 46.66 136 GLY A C 1
ATOM 1054 O O . GLY A 1 136 ? 24.467 3.321 -29.458 1.00 46.66 136 GLY A O 1
ATOM 1055 N N . ASN A 1 137 ? 25.118 4.490 -27.656 1.00 47.91 137 ASN A N 1
ATOM 1056 C CA . ASN A 1 137 ? 25.758 5.587 -28.394 1.00 47.91 137 ASN A CA 1
ATOM 1057 C C . ASN A 1 137 ? 26.428 6.608 -27.458 1.00 47.91 137 ASN A C 1
ATOM 1059 O O . ASN A 1 137 ? 25.863 7.643 -27.117 1.00 47.91 137 ASN A O 1
ATOM 1063 N N . ARG A 1 138 ? 27.638 6.297 -26.993 1.00 45.28 138 ARG A N 1
ATOM 1064 C CA . ARG A 1 138 ? 28.599 7.297 -26.502 1.00 45.28 138 ARG A CA 1
ATOM 1065 C C . ARG A 1 138 ? 29.990 6.833 -26.887 1.00 45.28 138 ARG A C 1
ATOM 1067 O O . ARG A 1 138 ? 30.686 6.295 -26.043 1.00 45.28 138 ARG A O 1
ATOM 1074 N N . ASN A 1 139 ? 30.315 6.977 -28.163 1.00 46.22 139 ASN A N 1
ATOM 1075 C CA . ASN A 1 139 ? 31.676 7.014 -28.683 1.00 46.22 139 ASN A CA 1
ATOM 1076 C C . ASN A 1 139 ? 31.644 7.919 -29.924 1.00 46.22 139 ASN A C 1
ATOM 1078 O O . ASN A 1 139 ? 31.648 7.412 -31.039 1.00 46.22 139 ASN A O 1
ATOM 1082 N N . GLU A 1 140 ? 31.561 9.231 -29.711 1.00 38.19 140 GLU A N 1
ATOM 1083 C CA . GLU A 1 140 ? 32.098 10.249 -30.626 1.00 38.19 140 GLU A CA 1
ATOM 1084 C C . GLU A 1 140 ? 32.767 11.338 -29.784 1.00 38.19 140 GLU A C 1
ATOM 1086 O O . GLU A 1 140 ? 32.168 11.724 -28.749 1.00 38.19 140 GLU A O 1
#

Secondary structure (DSSP, 8-state):
-------------------------------TT-PPP-S--EEEEEEEEEEE--TT-EEEEEEETTEEEEEEEE-GGG--GGG--TT-EEEEEEEE-GGGEEEEEEEEETTEEEE-B-TTS-BGGGTSS--GGGSS----

Radius of gyration: 19.66 Å; chains: 1; bounding box: 79×28×53 Å

pLDDT: mean 74.65, std 22.64, range [32.38, 97.81]

Foldseek 3Di:
DDDDPPDPPPPPPLPPPPPPPPDPDDPDDPDPPDFDFPPDKDKFKFFWNDWDLPPQWIWTWTDTPNDTAIETQGGSVVDDCVLDDGGWMKMFIFDATPPRYTYGCWMDTDHDIDGQADPVRAGVVVVHPDPPVPPDDDDD

Sequence (140 aa):
MKKIISGIAVALLVVLMVSSFAFARSRGDQNYYGRQLTGKTIDLSGTIQAIDFTPPQIEIKVDVDGKVIKVELGPVRQYDPKDFQIGASISLTGEYVADGVFLPYSFKVNDKTYELRDADGYPIWAGGKKDNSNRGNRNE